Protein AF-A0AAW8TVK4-F1 (afdb_monomer_lite)

Radius of gyration: 13.24 Å; chains: 1; bounding box: 49×28×20 Å

Organism: NCBI:txid44008

Sequence (64 aa):
MPVGINTTYTFNYAMVKLPDGTIKKGKVATWDDYEGEQLQIKFEDGTTVLVNSTNAVLFVDPIK

Structure (mmCIF, N/CA/C/O backbone):
data_AF-A0AAW8TVK4-F1
#
_entry.id   AF-A0AAW8TVK4-F1
#
loop_
_atom_site.group_PDB
_atom_site.id
_atom_site.type_symbol
_atom_site.label_atom_id
_atom_site.label_alt_id
_atom_site.label_comp_id
_atom_site.label_asym_id
_atom_site.label_entity_id
_atom_site.label_seq_id
_atom_site.pdbx_PDB_ins_code
_atom_site.Cartn_x
_atom_site.Cartn_y
_atom_site.Cartn_z
_atom_site.occupancy
_atom_site.B_iso_or_equiv
_atom_site.auth_seq_id
_atom_site.auth_comp_id
_atom_site.auth_asym_id
_atom_site.auth_atom_id
_atom_site.pdbx_PDB_model_num
ATOM 1 N N . MET A 1 1 ? 33.879 -2.386 -8.956 1.00 46.47 1 MET A N 1
ATOM 2 C CA . MET A 1 1 ? 32.998 -1.838 -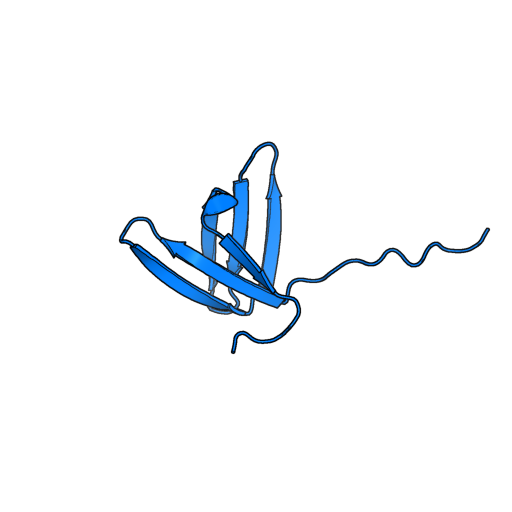7.901 1.00 46.47 1 MET A CA 1
ATOM 3 C C . MET A 1 1 ? 32.011 -2.932 -7.535 1.00 46.47 1 MET A C 1
ATOM 5 O O . MET A 1 1 ? 31.448 -3.488 -8.473 1.00 46.47 1 MET A O 1
ATOM 9 N N . PRO A 1 2 ? 31.861 -3.336 -6.263 1.00 47.38 2 PRO A N 1
ATOM 10 C CA . PRO A 1 2 ? 30.887 -4.364 -5.931 1.00 47.38 2 PRO A CA 1
ATOM 11 C C . PRO A 1 2 ? 29.489 -3.783 -6.160 1.00 47.38 2 PRO A C 1
ATOM 13 O O . PRO A 1 2 ? 29.166 -2.710 -5.653 1.00 47.38 2 PRO A O 1
ATOM 16 N N . VAL A 1 3 ? 28.694 -4.468 -6.980 1.00 52.72 3 VAL A N 1
ATOM 17 C CA . VAL A 1 3 ? 27.264 -4.198 -7.130 1.00 52.72 3 VAL A CA 1
ATOM 18 C C . VAL A 1 3 ? 26.650 -4.479 -5.765 1.00 52.72 3 VAL A C 1
ATOM 20 O O . VAL A 1 3 ? 26.574 -5.634 -5.351 1.00 52.72 3 VAL A O 1
ATOM 23 N N . GLY A 1 4 ? 26.293 -3.429 -5.025 1.00 50.91 4 GLY A N 1
ATOM 24 C CA . GLY A 1 4 ? 25.454 -3.593 -3.847 1.00 50.91 4 GLY A CA 1
ATOM 25 C C . GLY A 1 4 ? 24.200 -4.334 -4.292 1.00 50.91 4 GLY A C 1
ATOM 26 O O . GLY A 1 4 ? 23.548 -3.907 -5.245 1.00 50.91 4 GLY A O 1
ATOM 27 N N . ILE A 1 5 ? 23.904 -5.475 -3.670 1.00 54.44 5 ILE A N 1
ATOM 28 C CA . ILE A 1 5 ? 22.625 -6.152 -3.870 1.00 54.44 5 ILE A CA 1
ATOM 29 C C . ILE A 1 5 ? 21.581 -5.169 -3.355 1.00 54.44 5 ILE A C 1
ATOM 31 O O . ILE A 1 5 ? 21.421 -4.991 -2.150 1.00 54.44 5 ILE A O 1
ATOM 35 N N . ASN A 1 6 ? 20.954 -4.446 -4.277 1.00 45.00 6 ASN A N 1
ATOM 36 C CA . ASN A 1 6 ? 19.862 -3.556 -3.956 1.00 45.00 6 ASN A CA 1
ATOM 37 C C . ASN A 1 6 ? 18.696 -4.478 -3.601 1.00 45.00 6 ASN A C 1
ATOM 39 O O . ASN A 1 6 ? 18.100 -5.091 -4.486 1.00 45.00 6 ASN A O 1
ATOM 43 N N . THR A 1 7 ? 18.446 -4.687 -2.310 1.00 49.81 7 THR A N 1
ATOM 44 C CA . THR A 1 7 ? 17.324 -5.510 -1.861 1.00 49.81 7 THR A CA 1
ATOM 45 C C . THR A 1 7 ? 16.040 -4.739 -2.135 1.00 49.81 7 THR A C 1
ATOM 47 O O . THR A 1 7 ? 15.512 -4.047 -1.269 1.00 49.81 7 THR A O 1
ATOM 50 N N . THR A 1 8 ? 15.547 -4.808 -3.369 1.00 56.88 8 THR A N 1
ATOM 51 C CA . THR A 1 8 ? 14.206 -4.339 -3.703 1.00 56.88 8 THR A CA 1
ATOM 52 C C . THR A 1 8 ? 13.227 -5.332 -3.092 1.00 56.88 8 THR A C 1
ATOM 54 O O . THR A 1 8 ? 12.931 -6.376 -3.674 1.00 56.88 8 THR A O 1
ATOM 57 N N . TYR A 1 9 ? 12.753 -5.039 -1.882 1.00 63.31 9 TYR A N 1
ATOM 58 C CA . TYR A 1 9 ? 11.633 -5.769 -1.303 1.00 63.31 9 TYR A CA 1
ATOM 59 C C . TYR A 1 9 ? 10.409 -5.514 -2.181 1.00 63.31 9 TYR A C 1
ATOM 61 O O . TYR A 1 9 ? 9.832 -4.429 -2.177 1.00 63.31 9 TYR A O 1
ATOM 69 N N . THR A 1 10 ? 10.043 -6.510 -2.984 1.00 82.06 10 THR A N 1
ATOM 70 C CA . THR A 1 10 ? 8.796 -6.468 -3.744 1.00 82.06 10 THR A CA 1
ATOM 71 C C . THR A 1 10 ? 7.705 -6.997 -2.827 1.00 82.06 10 THR A C 1
ATOM 73 O O . THR A 1 10 ? 7.658 -8.191 -2.528 1.00 82.06 10 THR A O 1
ATOM 76 N N . PHE A 1 11 ? 6.870 -6.097 -2.316 1.00 92.88 11 PHE A N 1
ATOM 77 C CA . PHE A 1 11 ? 5.693 -6.479 -1.550 1.00 92.88 11 PHE A CA 1
ATOM 78 C C . PHE A 1 11 ? 4.596 -6.944 -2.506 1.00 92.88 11 PHE A C 1
ATOM 80 O O . PHE A 1 11 ? 4.095 -6.169 -3.318 1.00 92.88 11 PHE A O 1
ATOM 87 N N . ASN A 1 12 ? 4.239 -8.222 -2.406 1.00 94.94 12 ASN A N 1
ATOM 88 C CA . ASN A 1 12 ? 3.320 -8.892 -3.326 1.00 94.94 12 ASN A CA 1
ATOM 89 C C . ASN A 1 12 ? 1.888 -8.955 -2.783 1.00 94.94 12 ASN A C 1
ATOM 91 O O . ASN A 1 12 ? 0.983 -9.394 -3.491 1.00 94.94 12 ASN A O 1
ATOM 95 N N . TYR A 1 13 ? 1.669 -8.553 -1.528 1.00 97.31 13 TYR A N 1
ATOM 96 C CA . TYR A 1 13 ? 0.363 -8.585 -0.875 1.00 97.31 13 TYR A CA 1
ATOM 97 C C . TYR A 1 13 ? 0.146 -7.342 -0.016 1.00 97.31 13 TYR A C 1
ATOM 99 O O . TYR A 1 13 ? 1.096 -6.765 0.512 1.00 97.31 13 TYR A O 1
ATOM 107 N N . ALA A 1 14 ? -1.119 -6.969 0.170 1.00 97.44 14 ALA A N 1
ATOM 108 C CA . ALA A 1 14 ? -1.512 -5.876 1.048 1.00 97.44 14 ALA A CA 1
ATOM 109 C C . ALA A 1 14 ? -2.750 -6.225 1.874 1.00 97.44 14 ALA A C 1
ATOM 111 O O . ALA A 1 14 ? -3.638 -6.950 1.414 1.00 97.44 14 ALA A O 1
ATOM 112 N N . MET A 1 15 ? -2.822 -5.644 3.070 1.00 98.19 15 MET A N 1
ATOM 113 C CA . MET A 1 15 ? -4.059 -5.410 3.811 1.00 98.19 15 MET A CA 1
ATOM 114 C C . MET A 1 15 ? -4.290 -3.908 3.909 1.00 98.19 15 MET A C 1
ATOM 116 O O . MET A 1 15 ? -3.383 -3.175 4.292 1.00 98.19 15 MET A O 1
ATOM 120 N N . VAL A 1 16 ? -5.502 -3.463 3.595 1.00 98.12 16 VAL A N 1
ATOM 121 C CA . VAL A 1 16 ? -5.887 -2.053 3.624 1.00 98.12 16 VAL A CA 1
ATOM 122 C C . VAL A 1 16 ? -7.206 -1.910 4.364 1.00 98.12 16 VAL A C 1
ATOM 124 O O . VAL A 1 16 ? -8.204 -2.525 3.979 1.00 98.12 16 VAL A O 1
ATOM 127 N N . LYS A 1 17 ? -7.221 -1.082 5.411 1.00 98.19 17 LYS A N 1
ATOM 128 C CA . LYS A 1 17 ? -8.454 -0.681 6.091 1.00 98.19 17 LYS A CA 1
ATOM 129 C C . LYS A 1 17 ? -9.150 0.417 5.289 1.00 98.19 17 LYS A C 1
ATOM 131 O O . LYS A 1 17 ? -8.602 1.503 5.112 1.00 98.19 17 LYS A O 1
ATOM 136 N N . LEU A 1 18 ? -10.350 0.120 4.800 1.00 96.12 18 LEU A N 1
ATOM 137 C CA . LEU A 1 18 ? -11.181 1.046 4.037 1.00 96.12 18 LEU A CA 1
ATOM 138 C C . LEU A 1 18 ? -11.967 1.993 4.966 1.00 96.12 18 LEU A C 1
ATOM 140 O O . LEU A 1 18 ? -12.090 1.718 6.164 1.00 96.12 18 LEU A O 1
ATOM 144 N N . PRO A 1 19 ? -12.513 3.110 4.443 1.00 94.94 19 PRO A N 1
ATOM 145 C CA . PRO A 1 19 ? -13.241 4.092 5.254 1.00 94.94 19 PRO A CA 1
ATOM 146 C C . PRO A 1 19 ? -14.468 3.534 5.987 1.00 94.94 19 PRO A C 1
ATOM 148 O O . PRO A 1 19 ? -14.823 4.034 7.050 1.00 94.94 19 PRO A O 1
ATOM 151 N N . ASP A 1 20 ? -15.096 2.488 5.448 1.00 96.12 20 ASP A N 1
ATOM 152 C CA . ASP A 1 20 ? -16.222 1.783 6.073 1.00 96.12 20 ASP A CA 1
ATOM 153 C C . ASP A 1 20 ? -15.788 0.799 7.180 1.00 96.12 20 ASP A C 1
ATOM 155 O O . ASP A 1 20 ? -16.619 0.131 7.792 1.00 96.12 20 ASP A O 1
ATOM 159 N N . GLY A 1 21 ? -14.483 0.713 7.457 1.00 96.06 21 GLY A N 1
ATOM 160 C CA . GLY A 1 21 ? -13.893 -0.179 8.448 1.00 96.06 21 GLY A CA 1
ATOM 161 C C . GLY A 1 21 ? -13.632 -1.596 7.939 1.00 96.06 21 GLY A C 1
ATOM 162 O O . GLY A 1 21 ? -13.037 -2.387 8.674 1.00 96.06 21 GLY A O 1
ATOM 163 N N . THR A 1 22 ? -14.021 -1.927 6.705 1.00 97.50 22 THR A N 1
ATOM 164 C CA . THR A 1 22 ? -13.716 -3.230 6.108 1.00 97.50 22 THR A CA 1
ATOM 165 C C . THR A 1 22 ? -12.230 -3.345 5.764 1.00 97.50 22 THR A C 1
ATOM 167 O O . THR A 1 22 ? -11.531 -2.349 5.563 1.00 97.50 22 THR A O 1
ATOM 170 N N . ILE A 1 23 ? -11.722 -4.580 5.714 1.00 97.88 23 ILE A N 1
ATOM 171 C CA . ILE A 1 23 ? -10.336 -4.859 5.325 1.00 97.88 23 ILE A CA 1
ATOM 172 C C . ILE A 1 23 ? -10.327 -5.452 3.922 1.00 97.88 23 ILE A C 1
ATOM 174 O O . ILE A 1 23 ? -10.780 -6.581 3.714 1.00 97.88 23 ILE A O 1
ATOM 178 N N . LYS A 1 24 ? -9.741 -4.726 2.969 1.00 97.06 24 LYS A N 1
ATOM 179 C CA . LYS A 1 24 ? -9.371 -5.300 1.677 1.00 97.06 24 LYS A CA 1
ATOM 180 C C . LYS A 1 24 ? -8.026 -5.998 1.823 1.00 97.06 24 LYS A C 1
ATOM 182 O O . LYS A 1 24 ? -7.061 -5.397 2.284 1.00 97.06 24 LYS A O 1
ATOM 187 N N . LYS A 1 25 ? -7.955 -7.260 1.408 1.00 97.44 25 LYS A N 1
ATOM 188 C CA . LYS A 1 25 ? -6.719 -8.046 1.401 1.00 97.44 25 LYS A CA 1
ATOM 189 C C . LYS A 1 25 ? -6.532 -8.744 0.064 1.00 97.44 25 LYS A C 1
ATOM 191 O O . LYS A 1 25 ? -7.516 -9.170 -0.537 1.00 97.44 25 LYS A O 1
ATOM 196 N N . GLY A 1 26 ? -5.292 -8.896 -0.382 1.00 96.75 26 GLY A N 1
ATOM 197 C CA . GLY A 1 26 ? -5.020 -9.628 -1.614 1.00 96.75 26 GLY A CA 1
ATOM 198 C C . GLY A 1 26 ? -3.64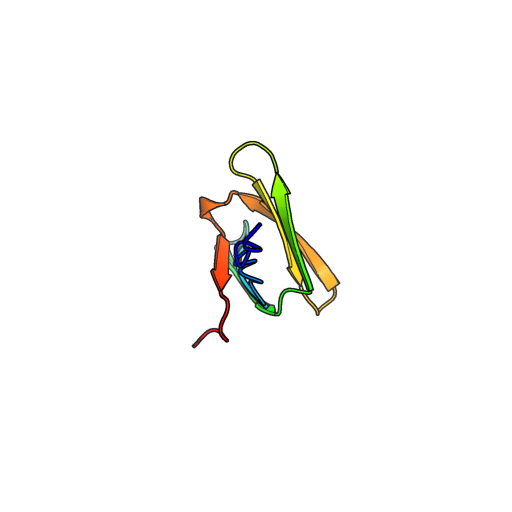0 -9.373 -2.191 1.00 96.75 26 GLY A C 1
ATOM 199 O O . GLY A 1 26 ? -2.815 -8.695 -1.57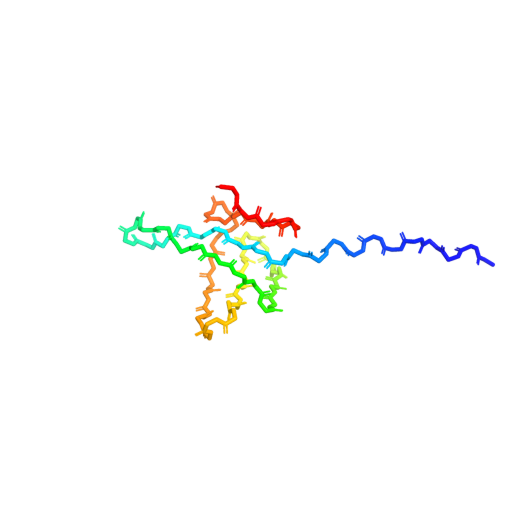7 1.00 96.75 26 GLY A O 1
ATOM 200 N N . LYS A 1 27 ? -3.422 -9.937 -3.380 1.00 96.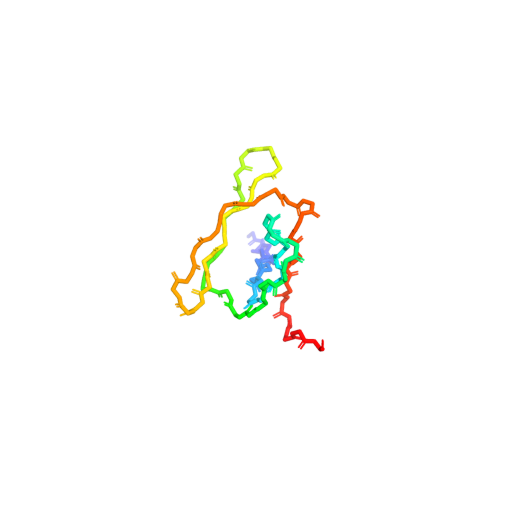88 27 LYS A N 1
ATOM 201 C CA . LYS A 1 27 ? -2.214 -9.719 -4.171 1.00 96.88 27 LYS A CA 1
ATOM 202 C C . LYS A 1 27 ? -2.164 -8.304 -4.731 1.00 96.88 27 LYS A C 1
ATOM 204 O O . LYS A 1 27 ? -3.178 -7.765 -5.181 1.00 96.88 27 LYS A O 1
ATOM 209 N N . VAL A 1 28 ? -0.967 -7.744 -4.718 1.00 96.50 28 VAL A N 1
ATOM 210 C CA . VAL A 1 28 ? -0.641 -6.412 -5.213 1.00 96.50 28 VAL A CA 1
ATOM 211 C C . VAL A 1 28 ? 0.044 -6.561 -6.563 1.00 96.50 28 VAL A C 1
ATOM 213 O O . VAL A 1 28 ? 1.019 -7.292 -6.685 1.00 96.50 28 VAL A O 1
ATOM 216 N N . ALA A 1 29 ? -0.470 -5.855 -7.564 1.00 96.19 29 ALA A N 1
ATOM 217 C CA . ALA A 1 29 ? 0.177 -5.716 -8.860 1.00 96.19 29 ALA A CA 1
ATOM 218 C C . ALA A 1 29 ? 1.315 -4.687 -8.784 1.00 96.19 29 ALA A C 1
ATOM 220 O O . ALA A 1 29 ? 2.431 -4.965 -9.210 1.00 96.19 29 ALA A O 1
ATOM 221 N N . THR A 1 30 ? 1.039 -3.510 -8.211 1.00 95.69 30 THR A N 1
ATOM 222 C CA . THR A 1 30 ? 2.038 -2.470 -7.922 1.00 95.69 30 THR A CA 1
ATOM 223 C C . THR A 1 30 ? 1.648 -1.685 -6.674 1.00 95.69 30 THR A C 1
ATOM 225 O O . THR A 1 30 ? 0.467 -1.581 -6.327 1.00 95.69 30 THR A O 1
ATOM 228 N N . TRP A 1 31 ? 2.637 -1.084 -6.025 1.00 96.00 31 TRP A N 1
ATOM 229 C CA . TRP A 1 31 ? 2.431 -0.077 -4.995 1.00 96.00 31 TRP A CA 1
ATOM 230 C C . TRP A 1 31 ? 3.439 1.052 -5.197 1.00 96.00 31 TRP A C 1
ATOM 232 O O . TRP A 1 31 ? 4.551 0.802 -5.660 1.00 96.00 31 TRP A O 1
ATOM 242 N N . ASP A 1 32 ? 3.031 2.267 -4.858 1.00 95.06 32 ASP A N 1
ATOM 243 C CA . ASP A 1 32 ? 3.860 3.464 -4.933 1.00 95.06 32 ASP A CA 1
ATOM 244 C C . ASP A 1 32 ? 3.753 4.224 -3.607 1.00 95.06 32 ASP A C 1
ATOM 246 O O . ASP A 1 32 ? 2.657 4.371 -3.054 1.00 95.06 32 ASP A O 1
ATOM 250 N N . ASP A 1 33 ? 4.898 4.688 -3.111 1.00 92.94 33 ASP A N 1
ATOM 251 C CA . ASP A 1 33 ? 5.006 5.571 -1.951 1.00 92.94 33 ASP A CA 1
ATOM 252 C C . ASP A 1 33 ? 5.131 7.018 -2.423 1.00 92.94 33 ASP A C 1
ATOM 254 O O . ASP A 1 33 ? 5.987 7.339 -3.255 1.00 92.94 33 ASP A O 1
ATOM 258 N N . TYR A 1 34 ? 4.253 7.882 -1.926 1.00 91.44 34 TYR A N 1
ATOM 259 C CA . TYR A 1 34 ? 4.254 9.308 -2.237 1.00 91.44 34 TYR A CA 1
ATOM 260 C C . TYR A 1 34 ? 4.719 10.118 -1.029 1.00 91.44 34 TYR A C 1
ATOM 262 O O . TYR A 1 34 ? 4.725 9.635 0.098 1.00 91.44 34 TYR A O 1
ATOM 270 N N . GLU A 1 35 ? 5.091 11.383 -1.250 1.00 90.50 35 GLU A N 1
ATOM 271 C CA . GLU A 1 35 ? 5.520 12.249 -0.150 1.00 90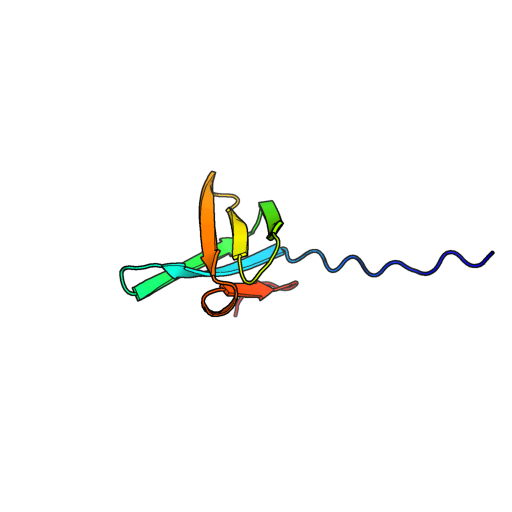.50 35 GLU A CA 1
ATOM 272 C C . GLU A 1 35 ? 4.474 12.317 0.978 1.00 90.50 35 GLU A C 1
ATOM 274 O O . GLU A 1 35 ? 3.274 12.499 0.747 1.00 90.50 35 GLU A O 1
ATOM 279 N N . GLY A 1 36 ? 4.957 12.206 2.217 1.00 91.00 36 GLY A N 1
ATOM 280 C CA . GLY A 1 36 ? 4.126 12.158 3.414 1.00 91.00 36 GLY A CA 1
ATOM 281 C C . GLY A 1 36 ? 3.757 10.728 3.803 1.00 91.00 36 GLY A C 1
ATOM 282 O O . GLY A 1 36 ? 4.596 9.841 3.805 1.00 91.00 36 GLY A O 1
ATOM 283 N N . GLU A 1 37 ? 2.499 10.525 4.190 1.00 93.94 37 GLU A N 1
ATOM 284 C CA . GLU A 1 37 ? 1.998 9.254 4.728 1.00 93.94 37 GLU A CA 1
ATOM 285 C C . GLU A 1 37 ? 1.040 8.582 3.737 1.00 93.94 37 GLU A C 1
ATOM 287 O O . GLU A 1 37 ? -0.017 8.104 4.143 1.00 93.94 37 GLU A O 1
ATOM 292 N N . GLN A 1 38 ? 1.316 8.626 2.431 1.00 96.62 38 GLN A N 1
ATOM 293 C CA . GLN A 1 38 ? 0.371 8.193 1.399 1.00 96.62 38 GLN A CA 1
ATOM 294 C C . GLN A 1 38 ? 0.925 7.056 0.538 1.00 96.62 38 GLN A C 1
ATOM 296 O O . GLN A 1 38 ? 1.947 7.202 -0.118 1.00 96.62 38 GLN A O 1
ATOM 301 N N . LEU A 1 39 ? 0.157 5.967 0.450 1.00 96.81 39 LEU A N 1
ATOM 302 C CA . LEU A 1 39 ? 0.433 4.827 -0.420 1.00 96.81 39 LEU A CA 1
ATOM 303 C C . LEU A 1 39 ? -0.650 4.694 -1.492 1.00 96.81 39 LEU A C 1
ATOM 305 O O . LEU A 1 39 ? -1.847 4.687 -1.182 1.00 96.81 39 LEU A O 1
ATOM 309 N N . GLN A 1 40 ? -0.242 4.522 -2.749 1.00 97.56 40 GLN A N 1
ATOM 310 C CA . GLN A 1 40 ? -1.110 3.976 -3.791 1.00 97.56 40 GLN A CA 1
ATOM 311 C C . GLN A 1 40 ? -0.882 2.473 -3.892 1.00 97.56 40 GLN A C 1
ATOM 313 O O . GLN A 1 40 ? 0.243 2.022 -4.062 1.00 97.56 40 GLN A O 1
ATOM 318 N N . ILE A 1 41 ? -1.956 1.689 -3.818 1.00 97.50 41 ILE A N 1
ATOM 319 C CA . ILE A 1 41 ? -1.899 0.227 -3.919 1.00 97.50 41 ILE A CA 1
ATOM 320 C C . ILE A 1 41 ? -2.859 -0.216 -5.022 1.00 97.50 41 ILE A C 1
ATOM 322 O O . ILE A 1 41 ? -4.059 0.075 -4.966 1.00 97.50 41 ILE A O 1
ATOM 326 N N . LYS A 1 42 ? -2.334 -0.935 -6.018 1.00 97.88 42 LYS A N 1
ATOM 327 C CA . LYS A 1 42 ? -3.107 -1.557 -7.100 1.00 97.88 42 LYS A CA 1
ATOM 328 C C . LYS A 1 42 ? -3.143 -3.059 -6.882 1.00 97.88 42 LYS A C 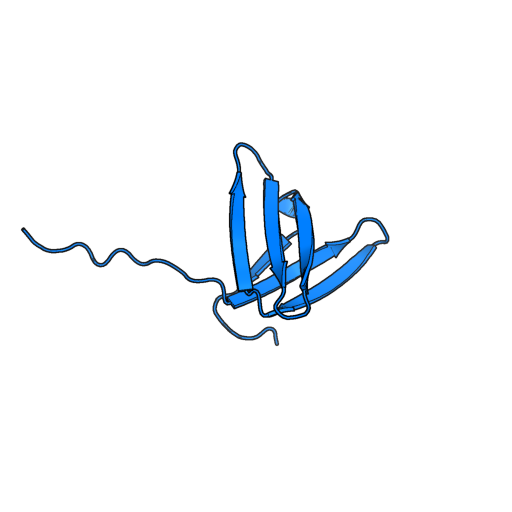1
ATOM 330 O O . LYS A 1 42 ? -2.106 -3.716 -6.902 1.00 97.88 42 LYS A O 1
ATOM 335 N N . PHE A 1 43 ? -4.331 -3.604 -6.671 1.00 97.62 43 PHE A N 1
ATOM 336 C CA . PHE A 1 43 ? -4.542 -5.039 -6.514 1.00 97.62 43 PHE A CA 1
ATOM 337 C C . PHE A 1 43 ? -4.666 -5.726 -7.879 1.00 97.62 43 PHE A C 1
ATOM 339 O O . PHE A 1 43 ? -5.106 -5.112 -8.851 1.00 97.62 43 PHE A O 1
ATOM 346 N N . GLU A 1 44 ? -4.331 -7.017 -7.946 1.00 97.31 44 GLU A N 1
ATOM 347 C CA . GLU A 1 44 ? -4.480 -7.814 -9.180 1.00 97.31 44 GLU A CA 1
ATOM 348 C C . GLU A 1 44 ? -5.940 -7.908 -9.667 1.00 97.31 44 GLU A C 1
ATOM 350 O O . GLU A 1 44 ? -6.179 -8.106 -10.854 1.00 97.31 44 GLU A O 1
ATOM 355 N N . ASP A 1 45 ? -6.923 -7.715 -8.778 1.00 96.44 45 ASP A N 1
ATOM 356 C CA . ASP A 1 45 ? -8.352 -7.680 -9.128 1.00 96.44 45 ASP A CA 1
ATOM 357 C C . ASP A 1 45 ? -8.805 -6.367 -9.801 1.00 96.44 45 ASP A C 1
ATOM 359 O O . ASP A 1 45 ? -9.993 -6.177 -10.059 1.00 96.44 45 ASP A O 1
ATOM 363 N N . GLY A 1 46 ? -7.869 -5.451 -10.073 1.00 96.94 46 GLY A N 1
ATOM 364 C CA . GLY A 1 46 ? -8.118 -4.153 -10.702 1.00 96.94 46 GLY A CA 1
ATOM 365 C C . GLY A 1 46 ? -8.480 -3.034 -9.722 1.00 96.94 46 GLY A C 1
ATOM 366 O O . GLY A 1 46 ? -8.539 -1.869 -10.119 1.00 96.94 46 GLY A O 1
ATOM 367 N N . THR A 1 47 ? -8.683 -3.334 -8.437 1.00 97.19 47 THR A N 1
ATOM 368 C CA . THR A 1 47 ? -8.962 -2.300 -7.434 1.00 97.19 47 THR A CA 1
ATOM 369 C C . THR A 1 47 ? -7.723 -1.443 -7.194 1.00 97.19 47 THR A C 1
ATOM 371 O O . THR A 1 47 ? -6.652 -1.961 -6.882 1.00 97.19 47 THR A O 1
ATOM 374 N N . THR A 1 48 ? -7.884 -0.123 -7.253 1.00 97.69 48 THR A N 1
ATOM 375 C CA . THR A 1 48 ? -6.840 0.842 -6.888 1.00 97.69 48 THR A CA 1
ATOM 376 C C . THR A 1 48 ? -7.296 1.662 -5.692 1.00 97.69 48 THR A C 1
ATOM 378 O O . THR A 1 48 ? -8.412 2.179 -5.689 1.00 97.69 48 THR A O 1
ATOM 381 N N . VAL A 1 49 ? -6.435 1.790 -4.685 1.00 97.12 49 VAL A N 1
ATOM 382 C CA . VAL A 1 49 ? -6.694 2.609 -3.496 1.00 97.12 49 VAL A CA 1
ATOM 383 C C . VAL A 1 49 ? -5.555 3.590 -3.270 1.00 97.12 49 VAL A C 1
ATOM 385 O O . VAL A 1 49 ? -4.392 3.266 -3.503 1.00 97.12 49 VAL A O 1
ATOM 388 N N . LEU A 1 50 ? -5.911 4.783 -2.800 1.00 97.25 50 LEU A N 1
ATOM 389 C CA . LEU A 1 50 ? -4.986 5.756 -2.236 1.00 97.25 50 LEU A CA 1
ATOM 390 C C . LEU A 1 50 ? -5.290 5.836 -0.745 1.00 97.25 50 LEU A C 1
ATOM 392 O O . LEU A 1 50 ? -6.426 6.129 -0.366 1.00 97.25 50 LEU A O 1
ATOM 396 N N . VAL A 1 51 ? -4.316 5.512 0.096 1.00 96.75 51 VAL A N 1
ATOM 397 C CA . VAL A 1 51 ? -4.552 5.306 1.524 1.00 96.75 51 VAL A CA 1
ATOM 398 C C . VAL A 1 51 ? -3.446 5.924 2.362 1.00 96.75 51 VAL A C 1
ATOM 400 O O . VAL A 1 51 ? -2.304 6.028 1.921 1.00 96.75 51 VAL A O 1
ATOM 403 N N . ASN A 1 52 ? -3.790 6.336 3.582 1.00 97.00 52 ASN A N 1
ATOM 404 C CA . ASN A 1 52 ? -2.775 6.684 4.561 1.00 97.00 52 ASN A CA 1
ATOM 405 C C . ASN A 1 52 ? -1.975 5.428 4.968 1.00 97.00 52 ASN A C 1
ATOM 407 O O . ASN A 1 52 ? -2.582 4.389 5.236 1.00 97.00 52 ASN A O 1
ATOM 411 N N . SER A 1 53 ? -0.650 5.529 5.045 1.00 96.31 53 SER A N 1
ATOM 412 C CA . SER A 1 53 ? 0.281 4.447 5.404 1.00 96.31 53 SER A CA 1
ATOM 413 C C . SER A 1 53 ? -0.126 3.718 6.696 1.00 96.31 53 SER A C 1
ATOM 415 O O . SER A 1 53 ? -0.054 2.494 6.759 1.00 96.31 53 SER A O 1
ATOM 417 N N . THR A 1 54 ? -0.670 4.432 7.690 1.00 96.88 54 THR A N 1
ATOM 418 C CA . THR A 1 54 ? -1.120 3.863 8.978 1.00 96.88 54 THR A CA 1
ATOM 419 C C . THR A 1 54 ? -2.303 2.896 8.857 1.00 96.88 54 THR A C 1
ATOM 421 O O . THR A 1 54 ? -2.571 2.128 9.780 1.00 96.88 54 THR A O 1
ATOM 424 N N . ASN A 1 55 ? -3.007 2.903 7.721 1.00 98.12 55 ASN A N 1
ATOM 425 C CA . ASN A 1 55 ? -4.124 2.005 7.424 1.00 98.12 55 ASN A CA 1
ATOM 426 C C . ASN A 1 55 ? -3.734 0.852 6.484 1.00 98.12 55 ASN A C 1
ATOM 428 O O . ASN A 1 55 ? -4.617 0.098 6.061 1.00 98.12 55 ASN A O 1
ATOM 432 N N . ALA A 1 56 ? -2.451 0.714 6.139 1.00 97.25 56 ALA A N 1
ATOM 433 C CA . ALA A 1 56 ? -1.964 -0.296 5.213 1.00 97.25 56 ALA A CA 1
ATOM 434 C C . ALA A 1 56 ? -0.821 -1.126 5.807 1.00 97.25 56 ALA A C 1
ATOM 436 O O . ALA A 1 56 ? 0.050 -0.625 6.511 1.00 97.25 56 ALA A O 1
ATOM 437 N N . VAL A 1 57 ? -0.807 -2.416 5.475 1.00 96.81 57 VAL A N 1
ATOM 438 C CA . VAL A 1 57 ? 0.327 -3.311 5.726 1.00 96.81 57 VAL A CA 1
ATOM 439 C C . VAL A 1 57 ? 0.667 -4.021 4.426 1.00 96.81 57 VAL A C 1
ATOM 441 O O . VAL A 1 57 ? -0.220 -4.590 3.785 1.00 96.81 57 VAL A O 1
ATOM 444 N N . LEU A 1 58 ? 1.943 -3.991 4.049 1.00 95.81 58 LEU A N 1
ATOM 445 C CA . LEU A 1 58 ? 2.481 -4.649 2.863 1.00 95.81 58 LEU A CA 1
ATOM 446 C C . LEU A 1 58 ? 3.275 -5.900 3.266 1.00 95.81 58 LEU A C 1
ATOM 448 O O . LEU A 1 58 ? 4.042 -5.870 4.228 1.00 95.81 58 LEU A O 1
ATOM 452 N N . PHE A 1 59 ? 3.108 -6.998 2.528 1.00 95.69 59 PHE A N 1
ATOM 453 C CA . PHE A 1 59 ? 3.761 -8.280 2.809 1.00 95.69 59 PHE A CA 1
ATOM 454 C C . PHE A 1 59 ? 4.525 -8.785 1.585 1.00 95.69 59 PHE A C 1
ATOM 456 O O . PHE A 1 59 ? 4.056 -8.683 0.449 1.00 95.69 59 PHE A O 1
ATOM 463 N N . VAL A 1 60 ? 5.701 -9.366 1.823 1.00 93.50 60 VAL A N 1
ATOM 464 C CA . VAL A 1 60 ? 6.444 -10.119 0.800 1.00 93.50 60 VAL A CA 1
ATOM 465 C C . VAL A 1 60 ? 5.767 -11.470 0.555 1.00 93.50 60 VAL A C 1
ATOM 467 O O . VAL A 1 60 ? 5.534 -11.851 -0.595 1.00 93.50 60 VAL A O 1
ATOM 470 N N . ASP A 1 61 ? 5.399 -12.145 1.645 1.00 92.00 61 ASP A N 1
ATOM 471 C CA . ASP A 1 61 ? 4.794 -13.476 1.654 1.00 92.00 61 ASP A CA 1
ATOM 472 C C . ASP A 1 61 ? 3.257 -13.431 1.664 1.00 92.00 61 ASP A C 1
ATOM 474 O O . ASP A 1 61 ? 2.669 -12.422 2.070 1.00 92.00 61 ASP A O 1
ATOM 478 N N . PRO A 1 62 ? 2.584 -14.532 1.269 1.00 91.81 62 PRO A N 1
ATOM 479 C CA . PRO A 1 62 ? 1.140 -14.648 1.396 1.00 91.81 62 PRO A CA 1
ATOM 480 C C . PRO A 1 62 ? 0.654 -14.385 2.825 1.00 91.81 62 PRO A C 1
ATOM 482 O O . PRO A 1 62 ? 1.227 -14.861 3.808 1.00 91.81 62 PRO A O 1
ATOM 485 N N . ILE A 1 63 ? -0.464 -13.672 2.917 1.00 87.69 63 ILE A N 1
ATOM 486 C CA . ILE A 1 63 ? -1.175 -13.417 4.169 1.00 87.69 63 ILE A CA 1
ATOM 487 C C . ILE A 1 63 ? -1.691 -14.745 4.749 1.00 87.69 63 ILE A C 1
ATOM 489 O O . ILE A 1 63 ? -2.385 -15.486 4.050 1.00 87.69 63 ILE A O 1
ATOM 493 N N . LYS A 1 64 ? -1.371 -15.013 6.021 1.00 78.31 64 LYS A N 1
ATOM 494 C CA . LYS A 1 64 ? -1.887 -16.160 6.788 1.00 78.31 64 LYS A CA 1
ATOM 495 C C . LYS A 1 64 ? -3.288 -15.905 7.336 1.00 78.31 64 LYS A C 1
ATOM 497 O O . LYS A 1 64 ? -3.600 -14.733 7.644 1.00 78.31 64 LYS A O 1
#

Foldseek 3Di:
DDDDPPPPLDQQKKWFQDPVRDIDIAGFPDKDDDPDQWIWTAHPVRDIDIDGVVRMDTHSDDDD

Secondary structure (DSSP, 8-state):
------------EEEEE-TTS-EEEEEEEEEEEETTTEEEEEETTS-EEEEEGGGEEEESSPP-

pLDDT: mean 89.22, std 15.62, range [45.0, 98.19]